Protein AF-A3ZXT1-F1 (afdb_monomer_lite)

InterPro domains:
  IPR027383 Putative zinc-finger [PF13490] (67-100)

Sequence (179 aa):
MNEHDSESWRPCRTGEIAEVANNLVLLRRRRLALQTVGSLCSVFLVIGIVLWLGPANPLPVYAGITCSECRKQMPAYRSHTLSTSQIRMMDAHLKHCNGCKDRYDAQTREQSKCDNPADCDKGNCNLLENCKTTEGRQASNCMSWRCQVLTCKASEADKFSPCRGRGTSNLPDRDQQPL

Foldseek 3Di:
DDPDDPPPDDDDDPCPVVVVVVVVVVVVVVVVVVVVVVVVVVVVVVVVVCVVVPPPDPQPCFLNDHLVRLVVCLVVLVVVVDDPSVVVSNVRCLVPDVPSVVVSVVVVVLVVVVVPPVVVVVVPPPPCVVVPPDDDDDPPDPDDPDPPVPPDDDDDDDDDDDPDDDDDDDDDDDDDDDD

Structure (mmCIF, N/CA/C/O backbone):
data_AF-A3ZXT1-F1
#
_entry.id   AF-A3ZXT1-F1
#
loop_
_atom_site.group_PDB
_atom_site.id
_atom_site.type_symbol
_atom_site.label_atom_id
_atom_site.label_alt_id
_atom_site.label_comp_id
_atom_site.label_asym_id
_atom_site.label_entity_id
_atom_site.label_seq_id
_atom_site.pdbx_PDB_ins_code
_atom_site.Cartn_x
_atom_site.Cartn_y
_atom_site.Cartn_z
_atom_site.occupancy
_atom_site.B_iso_or_equiv
_atom_site.auth_seq_id
_atom_site.auth_comp_id
_atom_site.auth_asym_id
_atom_site.auth_atom_id
_atom_site.pdbx_PDB_model_num
ATOM 1 N N . MET A 1 1 ? 69.023 -21.318 -19.996 1.00 39.00 1 MET A N 1
ATOM 2 C CA . MET A 1 1 ? 69.448 -20.175 -20.828 1.00 39.00 1 MET A CA 1
ATOM 3 C C . MET A 1 1 ? 68.544 -20.196 -22.039 1.00 39.00 1 MET A C 1
ATOM 5 O O . MET A 1 1 ? 68.632 -21.147 -22.796 1.00 39.00 1 MET A O 1
ATOM 9 N N . ASN A 1 2 ? 67.601 -19.258 -22.132 1.00 57.69 2 ASN A N 1
ATOM 10 C CA . ASN A 1 2 ? 66.749 -19.138 -23.311 1.00 57.69 2 ASN A CA 1
ATOM 11 C C . ASN A 1 2 ? 67.509 -18.260 -24.303 1.00 57.69 2 ASN A C 1
ATOM 13 O O . ASN A 1 2 ? 67.766 -17.093 -24.007 1.00 57.69 2 ASN A O 1
ATOM 17 N N . GLU A 1 3 ? 67.939 -18.853 -25.414 1.00 63.56 3 GLU A N 1
ATOM 18 C CA . GLU A 1 3 ? 68.423 -18.119 -26.579 1.00 63.56 3 GLU A CA 1
ATOM 19 C C . GLU A 1 3 ? 67.305 -17.184 -27.037 1.00 63.56 3 GLU A C 1
ATOM 21 O O . GLU A 1 3 ? 66.233 -17.613 -27.455 1.00 63.56 3 GLU A O 1
ATOM 26 N N . HIS A 1 4 ? 67.532 -15.886 -26.864 1.00 64.69 4 HIS A N 1
ATOM 27 C CA . HIS A 1 4 ? 66.718 -14.872 -27.503 1.00 64.69 4 HIS A CA 1
ATOM 28 C C . HIS A 1 4 ? 67.148 -14.834 -28.964 1.00 64.69 4 HIS A C 1
ATOM 30 O O . HIS A 1 4 ? 68.224 -14.313 -29.266 1.00 64.69 4 HIS A O 1
ATOM 36 N N . ASP A 1 5 ? 66.329 -15.415 -29.842 1.00 66.56 5 ASP A N 1
ATOM 37 C CA . ASP A 1 5 ? 66.459 -15.232 -31.283 1.00 66.56 5 ASP A CA 1
ATOM 38 C C . ASP A 1 5 ? 66.619 -13.736 -31.561 1.00 66.56 5 ASP A C 1
ATOM 40 O O . ASP A 1 5 ? 65.782 -12.912 -31.179 1.00 66.56 5 ASP A O 1
ATOM 44 N N . SER A 1 6 ? 67.746 -13.372 -32.168 1.00 66.81 6 SER A N 1
ATOM 45 C CA . SER A 1 6 ? 68.063 -12.004 -32.548 1.00 66.81 6 SER A CA 1
ATOM 46 C C . SER A 1 6 ? 67.186 -11.617 -33.731 1.00 66.81 6 SER A C 1
ATOM 48 O O . SER A 1 6 ? 67.591 -11.670 -34.892 1.00 66.81 6 SER A O 1
ATOM 50 N N . GLU A 1 7 ? 65.942 -11.259 -33.420 1.00 71.75 7 GLU A N 1
ATOM 51 C CA . GLU A 1 7 ? 64.964 -10.748 -34.368 1.00 71.75 7 GLU A CA 1
ATOM 52 C C . GLU A 1 7 ? 65.608 -9.601 -35.155 1.00 71.75 7 GLU A C 1
ATOM 54 O O . GLU A 1 7 ? 65.903 -8.521 -34.634 1.00 71.75 7 GLU A O 1
ATOM 59 N N . SER A 1 8 ? 65.935 -9.883 -36.418 1.00 79.44 8 SER A N 1
ATOM 60 C CA . SER A 1 8 ? 66.625 -8.939 -37.282 1.00 79.44 8 SER A CA 1
ATOM 61 C C . SER A 1 8 ? 65.715 -7.732 -37.477 1.00 79.44 8 SER A C 1
ATOM 63 O O . SER A 1 8 ? 64.655 -7.862 -38.094 1.00 79.44 8 SER A O 1
ATOM 65 N N . TRP A 1 9 ? 66.118 -6.568 -36.973 1.00 84.50 9 TRP A N 1
ATOM 66 C CA . TRP A 1 9 ? 65.405 -5.319 -37.215 1.00 84.50 9 TRP A CA 1
ATOM 67 C C . TRP A 1 9 ? 65.340 -5.065 -38.721 1.00 84.50 9 TRP A C 1
ATOM 69 O O . TRP A 1 9 ? 66.361 -4.830 -39.369 1.00 84.50 9 TRP A O 1
ATOM 79 N N . ARG A 1 10 ? 64.135 -5.137 -39.291 1.00 84.81 10 ARG A N 1
ATOM 80 C CA . ARG A 1 10 ? 63.891 -4.801 -40.695 1.00 84.81 10 ARG A CA 1
ATOM 81 C C . ARG A 1 10 ? 63.241 -3.422 -40.787 1.00 84.81 10 ARG A C 1
ATOM 83 O O . ARG A 1 10 ? 62.387 -3.101 -39.959 1.00 84.81 10 ARG A O 1
ATOM 90 N N . PRO A 1 11 ? 63.620 -2.599 -41.778 1.00 85.50 11 PRO A N 1
ATOM 91 C CA . PRO A 1 11 ? 62.942 -1.334 -42.017 1.00 85.50 11 PRO A CA 1
ATOM 92 C C . PRO A 1 11 ? 61.468 -1.601 -42.349 1.00 85.50 11 PRO A C 1
ATOM 94 O O . PRO A 1 11 ? 61.162 -2.400 -43.235 1.00 85.50 11 PRO A O 1
ATOM 97 N N . CYS A 1 12 ? 60.563 -0.952 -41.612 1.00 83.81 12 CYS A N 1
ATOM 98 C CA . CYS A 1 12 ? 59.119 -1.084 -41.810 1.00 83.81 12 CYS A CA 1
ATOM 99 C C . CYS A 1 12 ? 58.723 -0.697 -43.235 1.00 83.81 12 CYS A C 1
ATOM 101 O O . CYS A 1 12 ? 59.191 0.313 -43.776 1.00 83.81 12 CYS A O 1
ATOM 103 N N . ARG A 1 13 ? 57.805 -1.465 -43.825 1.00 88.19 13 ARG A N 1
ATOM 104 C CA . ARG A 1 13 ? 57.248 -1.137 -45.134 1.00 88.19 13 ARG A CA 1
ATOM 105 C C . ARG A 1 13 ? 56.386 0.121 -45.009 1.00 88.19 13 ARG A C 1
ATOM 107 O O . ARG A 1 13 ? 55.607 0.276 -44.067 1.00 88.19 13 ARG A O 1
ATOM 114 N N . THR A 1 14 ? 56.511 1.037 -45.965 1.00 91.31 14 THR A N 1
A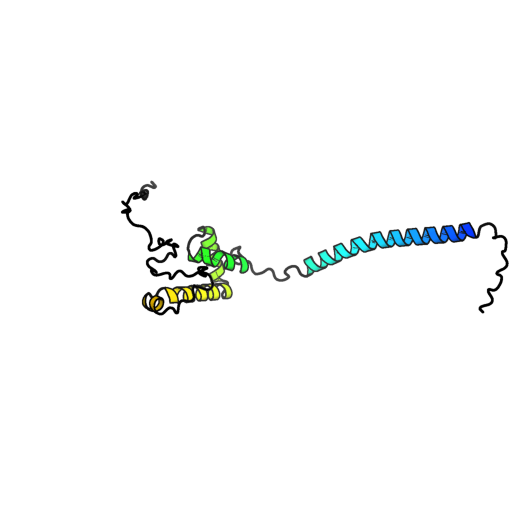TOM 115 C CA . THR A 1 14 ? 55.723 2.275 -45.977 1.00 91.31 14 THR A CA 1
ATOM 116 C C . THR A 1 14 ? 54.226 1.942 -45.977 1.00 91.31 14 THR A C 1
ATOM 118 O O . THR A 1 14 ? 53.742 1.287 -46.895 1.00 91.31 14 THR A O 1
ATOM 121 N N . GLY A 1 15 ? 53.505 2.381 -44.939 1.00 90.19 15 GLY A N 1
ATOM 122 C CA . GLY A 1 15 ? 52.056 2.184 -44.788 1.00 90.19 15 GLY A CA 1
ATOM 123 C C . GLY A 1 15 ? 51.627 1.152 -43.739 1.00 90.19 15 GLY A C 1
ATOM 124 O O . GLY A 1 15 ? 50.493 1.219 -43.274 1.00 90.19 15 GLY A O 1
ATOM 125 N N . GLU A 1 16 ? 52.522 0.276 -43.279 1.00 90.50 16 GLU A N 1
ATOM 126 C CA . GLU A 1 16 ? 52.183 -0.793 -42.321 1.00 90.50 16 GLU A CA 1
ATOM 127 C C . GLU A 1 16 ? 51.721 -0.230 -40.962 1.00 90.50 16 GLU A C 1
ATOM 129 O O . GLU A 1 16 ? 50.712 -0.646 -40.396 1.00 90.50 16 GLU A O 1
ATOM 134 N N . ILE A 1 17 ? 52.374 0.838 -40.491 1.00 90.56 17 ILE A N 1
ATOM 135 C CA . ILE A 1 17 ? 51.984 1.550 -39.262 1.00 90.56 17 ILE A CA 1
ATOM 136 C C . ILE A 1 17 ? 50.614 2.233 -39.423 1.00 90.56 17 ILE A C 1
ATOM 138 O O . ILE A 1 17 ? 49.816 2.263 -38.485 1.00 90.56 17 ILE A O 1
ATOM 142 N N . ALA A 1 18 ? 50.318 2.768 -40.612 1.00 90.69 18 ALA A N 1
ATOM 143 C CA . ALA A 1 18 ? 49.044 3.431 -40.883 1.00 90.69 18 ALA A CA 1
ATOM 144 C C . ALA A 1 18 ? 47.879 2.427 -40.912 1.00 90.69 18 ALA A C 1
ATOM 146 O O . ALA A 1 18 ? 46.781 2.738 -40.446 1.00 90.69 18 ALA A O 1
ATOM 147 N N . GLU A 1 19 ? 48.119 1.209 -41.397 1.00 91.06 19 GLU A N 1
ATOM 148 C CA . GLU A 1 19 ? 47.135 0.125 -41.399 1.00 91.06 19 GLU A CA 1
ATOM 149 C C . GLU A 1 19 ? 46.821 -0.364 -39.977 1.00 91.06 19 GLU A C 1
ATOM 151 O O . GLU A 1 19 ? 45.650 -0.478 -39.597 1.00 91.06 19 GLU A O 1
ATOM 156 N N . VAL A 1 20 ? 47.851 -0.552 -39.145 1.00 91.00 20 VAL A N 1
ATOM 157 C CA . VAL A 1 20 ? 47.675 -0.897 -37.724 1.00 91.00 20 VAL A CA 1
ATOM 158 C C . VAL A 1 20 ? 46.925 0.215 -36.980 1.00 91.00 20 VAL A C 1
ATOM 160 O O . VAL A 1 20 ? 45.991 -0.064 -36.221 1.00 91.00 20 VAL A O 1
ATOM 163 N N . ALA A 1 21 ? 47.260 1.483 -37.239 1.00 92.12 21 ALA A N 1
ATOM 164 C CA . ALA A 1 21 ? 46.569 2.623 -36.641 1.00 92.12 21 ALA A CA 1
ATOM 165 C C . ALA A 1 21 ? 45.083 2.681 -37.043 1.00 92.12 21 ALA A C 1
ATOM 167 O O . ALA A 1 21 ? 44.218 2.867 -36.182 1.00 92.12 21 ALA A O 1
ATOM 168 N N . ASN A 1 22 ? 44.761 2.457 -38.321 1.00 91.75 22 ASN A N 1
ATOM 169 C CA . ASN A 1 22 ? 43.375 2.437 -38.797 1.00 91.75 22 ASN A CA 1
ATOM 170 C C . ASN A 1 22 ? 42.556 1.306 -38.161 1.00 91.75 22 ASN A C 1
ATOM 172 O O . ASN A 1 22 ? 41.415 1.532 -37.741 1.00 91.75 22 ASN A O 1
ATOM 176 N N . ASN A 1 23 ? 43.144 0.117 -38.002 1.00 89.25 23 ASN A N 1
ATOM 177 C CA . ASN A 1 23 ? 42.486 -0.998 -37.321 1.00 89.25 23 ASN A CA 1
ATOM 178 C C . ASN A 1 23 ? 42.190 -0.686 -35.844 1.00 89.25 23 ASN A C 1
ATOM 180 O O . ASN A 1 23 ? 41.091 -0.967 -35.354 1.00 89.25 23 ASN A O 1
ATOM 184 N N . LEU A 1 24 ? 43.111 -0.019 -35.142 1.00 87.94 24 LEU A N 1
ATOM 185 C CA . LEU A 1 24 ? 42.891 0.404 -33.755 1.00 87.94 24 LEU A CA 1
ATOM 186 C C . LEU A 1 24 ? 41.779 1.458 -33.630 1.00 87.94 24 LEU A C 1
ATOM 188 O O . LEU A 1 24 ? 40.960 1.388 -32.707 1.00 87.94 24 LEU A O 1
ATOM 192 N N . VAL A 1 25 ? 41.692 2.404 -34.569 1.00 89.75 25 VAL A N 1
ATOM 193 C CA . VAL A 1 25 ? 40.630 3.427 -34.581 1.00 89.75 25 VAL A CA 1
ATOM 194 C C . VAL A 1 25 ? 39.254 2.798 -34.817 1.00 89.75 25 VAL A C 1
ATOM 196 O O . VAL A 1 25 ? 38.293 3.147 -34.120 1.00 89.75 25 VAL A O 1
ATOM 199 N N . LEU A 1 26 ? 39.145 1.840 -35.742 1.00 85.88 26 LEU A N 1
ATOM 200 C CA . LEU A 1 26 ? 37.890 1.129 -36.011 1.00 85.88 26 LEU A CA 1
ATOM 201 C C . LEU A 1 26 ? 37.420 0.309 -34.802 1.00 85.88 26 LEU A C 1
ATOM 203 O O . LEU A 1 26 ? 36.239 0.362 -34.442 1.00 85.88 26 LEU A O 1
ATOM 207 N N . LEU A 1 27 ? 38.336 -0.386 -34.121 1.00 84.00 27 LEU A N 1
ATOM 208 C CA . LEU A 1 27 ? 38.023 -1.128 -32.895 1.00 84.00 27 LEU A CA 1
ATOM 209 C C . LEU A 1 27 ? 37.561 -0.202 -31.762 1.00 84.00 27 LEU A C 1
ATOM 211 O O . LEU A 1 27 ? 36.606 -0.524 -31.047 1.00 84.00 27 LEU A O 1
ATOM 215 N N . ARG A 1 28 ? 38.179 0.978 -31.626 1.00 82.75 28 ARG A N 1
ATOM 216 C CA . ARG A 1 28 ? 37.796 1.969 -30.610 1.00 82.75 28 ARG A CA 1
ATOM 217 C C . ARG A 1 28 ? 36.401 2.542 -30.862 1.00 82.75 28 ARG A C 1
ATOM 219 O O . ARG A 1 28 ? 35.610 2.636 -29.925 1.00 82.75 28 ARG A O 1
ATOM 226 N N . ARG A 1 29 ? 36.065 2.855 -32.119 1.00 79.38 29 ARG A N 1
ATOM 227 C CA . ARG A 1 29 ? 34.723 3.335 -32.501 1.00 79.38 29 ARG A CA 1
ATOM 228 C C . ARG A 1 29 ? 33.642 2.281 -32.255 1.00 79.38 29 ARG A C 1
ATOM 230 O O . ARG A 1 29 ? 32.589 2.619 -31.724 1.00 79.38 29 ARG A O 1
ATOM 237 N N . ARG A 1 30 ? 33.913 1.006 -32.561 1.00 77.19 30 ARG A N 1
ATOM 238 C CA . ARG A 1 30 ? 32.974 -0.098 -32.283 1.00 77.19 30 ARG A CA 1
ATOM 239 C C . ARG A 1 30 ? 32.722 -0.291 -30.786 1.00 77.19 30 ARG A C 1
ATOM 241 O O . ARG A 1 30 ? 31.573 -0.463 -30.394 1.00 77.19 30 ARG A O 1
ATOM 248 N N . ARG A 1 31 ? 33.758 -0.213 -29.940 1.00 76.00 31 ARG A N 1
ATOM 249 C CA . ARG A 1 31 ? 33.585 -0.306 -28.475 1.00 76.00 31 ARG A CA 1
ATOM 250 C C . ARG A 1 31 ? 32.759 0.848 -27.907 1.00 76.00 31 ARG A C 1
ATOM 252 O O . ARG A 1 31 ? 31.888 0.602 -27.080 1.00 76.00 31 ARG A O 1
ATOM 259 N N . LEU A 1 32 ? 32.991 2.073 -28.383 1.00 73.44 32 LEU A N 1
ATOM 260 C CA . LEU A 1 32 ? 32.207 3.243 -27.974 1.00 73.44 32 LEU A CA 1
ATOM 261 C C . LEU A 1 32 ? 30.735 3.119 -28.389 1.00 73.44 32 LEU A C 1
ATOM 263 O O . LEU A 1 32 ? 29.855 3.389 -27.579 1.00 73.44 32 LEU A O 1
ATOM 267 N N . ALA A 1 33 ? 30.462 2.644 -29.608 1.00 70.69 33 ALA A N 1
ATOM 268 C CA . ALA A 1 33 ? 29.095 2.420 -30.077 1.00 70.69 33 ALA A CA 1
ATOM 269 C C . ALA A 1 33 ? 28.365 1.318 -29.284 1.00 70.69 33 ALA A C 1
ATOM 271 O O . ALA A 1 33 ? 27.182 1.446 -28.988 1.00 70.69 33 ALA A O 1
ATOM 272 N N . LEU A 1 34 ? 29.060 0.244 -28.895 1.00 68.38 34 LEU A N 1
ATOM 273 C CA . LEU A 1 34 ? 28.455 -0.828 -28.095 1.00 68.38 34 LEU A CA 1
ATOM 274 C C . LEU A 1 34 ? 28.199 -0.409 -26.639 1.00 68.38 34 LEU A C 1
ATOM 276 O O . LEU A 1 34 ? 27.194 -0.816 -26.058 1.00 68.38 34 LEU A O 1
ATOM 280 N N . GLN A 1 35 ? 29.060 0.431 -26.054 1.00 67.88 35 GLN A N 1
ATOM 281 C CA . GLN A 1 35 ? 28.851 0.944 -24.695 1.00 67.88 35 GLN A CA 1
ATOM 282 C C . GLN A 1 35 ? 27.628 1.860 -24.584 1.00 67.88 35 GLN A C 1
ATOM 284 O O . GLN A 1 35 ? 26.919 1.802 -23.580 1.00 67.88 35 GLN A O 1
ATOM 289 N N . THR A 1 36 ? 27.346 2.680 -25.598 1.00 63.59 36 THR A N 1
ATOM 290 C CA . THR A 1 36 ? 26.189 3.587 -25.556 1.00 63.59 36 THR A CA 1
ATOM 291 C C . THR A 1 36 ? 24.867 2.850 -25.765 1.00 63.59 36 THR A C 1
ATOM 293 O O . THR A 1 36 ? 23.890 3.149 -25.080 1.00 63.59 36 THR A O 1
ATOM 296 N N . VAL A 1 37 ? 24.832 1.843 -26.644 1.00 60.28 37 VAL A N 1
ATOM 297 C CA . VAL A 1 37 ? 23.608 1.071 -26.930 1.00 60.28 37 VAL A CA 1
ATOM 298 C C . VAL A 1 37 ? 23.252 0.110 -25.787 1.00 60.28 37 VAL A C 1
ATOM 300 O O . VAL A 1 37 ? 22.076 -0.043 -25.459 1.00 60.28 37 VAL A O 1
ATOM 303 N N . GLY A 1 38 ? 24.245 -0.487 -25.117 1.00 59.53 38 GLY A N 1
ATOM 304 C CA . GLY A 1 38 ? 24.001 -1.409 -23.999 1.00 59.53 38 GLY A CA 1
ATOM 305 C C . GLY A 1 38 ? 23.330 -0.758 -22.781 1.00 59.53 38 GLY A C 1
ATOM 306 O O . GLY A 1 38 ? 22.548 -1.409 -22.090 1.00 59.53 38 GLY A O 1
ATOM 307 N N . SER A 1 39 ? 23.588 0.532 -22.543 1.00 63.59 39 SER A N 1
ATOM 308 C CA . SER A 1 39 ? 23.044 1.260 -21.388 1.00 63.59 39 SER A CA 1
ATOM 309 C C . SER A 1 39 ? 21.542 1.543 -21.510 1.00 63.59 39 SER A C 1
ATOM 311 O O . SER A 1 39 ? 20.815 1.500 -20.523 1.00 63.59 39 SER A O 1
ATOM 313 N N . LEU A 1 40 ? 21.039 1.784 -22.725 1.00 64.31 40 LEU A N 1
ATOM 314 C CA . LEU A 1 40 ? 19.624 2.113 -22.921 1.00 64.31 40 LEU A CA 1
ATOM 315 C C . LEU A 1 40 ? 18.722 0.875 -22.808 1.00 64.31 40 LEU A C 1
ATOM 317 O O . LEU A 1 40 ? 17.642 0.956 -22.226 1.00 64.31 40 LEU A O 1
ATOM 321 N N . CYS A 1 41 ? 19.172 -0.289 -23.285 1.00 72.62 41 CYS A N 1
ATOM 322 C CA . CYS A 1 41 ? 18.375 -1.519 -23.236 1.00 72.62 41 CYS A CA 1
ATOM 323 C C . CYS A 1 41 ? 18.092 -2.016 -21.807 1.00 72.62 41 CYS A C 1
ATOM 325 O O . CYS A 1 41 ? 17.025 -2.578 -21.561 1.00 72.62 41 CYS A O 1
ATOM 327 N N . SER A 1 42 ? 19.007 -1.802 -20.854 1.00 72.94 42 SER A N 1
ATOM 328 C CA . SER A 1 42 ? 18.806 -2.245 -19.467 1.00 72.94 42 SER A CA 1
ATOM 329 C C . SER A 1 42 ? 17.701 -1.452 -18.764 1.00 72.94 42 SER A C 1
ATOM 331 O O . SER A 1 42 ? 16.889 -2.038 -18.049 1.00 72.94 42 SER A O 1
ATOM 333 N N . VAL A 1 43 ? 17.599 -0.146 -19.027 1.00 77.06 43 VAL A N 1
ATOM 334 C CA . VAL A 1 43 ? 16.558 0.717 -18.445 1.00 77.06 43 VAL A CA 1
ATOM 335 C C . VAL A 1 43 ? 15.169 0.314 -18.948 1.00 77.06 43 VAL A C 1
ATOM 337 O O . VAL A 1 43 ? 14.241 0.176 -18.149 1.00 77.06 43 VAL A O 1
ATOM 340 N N . PHE A 1 44 ? 15.023 0.042 -20.249 1.00 81.25 44 PHE A N 1
ATOM 341 C CA . PHE A 1 44 ? 13.743 -0.400 -20.812 1.00 81.25 44 PHE A CA 1
ATOM 342 C C . PHE A 1 44 ? 13.322 -1.791 -20.326 1.00 81.25 44 PHE A C 1
ATOM 344 O O . PHE A 1 44 ? 12.133 -2.008 -20.097 1.00 81.25 44 PHE A O 1
ATOM 351 N N . LEU A 1 45 ? 14.266 -2.711 -20.101 1.00 85.38 45 LEU A N 1
ATOM 352 C CA . LEU A 1 45 ? 13.958 -4.022 -19.520 1.00 85.38 45 LEU A CA 1
ATOM 353 C C . LEU A 1 45 ? 13.446 -3.907 -18.082 1.00 85.38 45 LEU A C 1
ATOM 355 O O . LEU A 1 45 ? 12.465 -4.560 -17.740 1.00 85.38 45 LEU A O 1
ATOM 359 N N . VAL A 1 46 ? 14.047 -3.049 -17.252 1.00 81.56 46 VAL A N 1
ATOM 360 C CA . VAL A 1 46 ? 13.585 -2.849 -15.868 1.00 81.56 46 VAL A CA 1
ATOM 361 C C . VAL A 1 46 ? 12.183 -2.238 -15.839 1.00 81.56 46 VAL A C 1
ATOM 363 O O . VAL A 1 46 ? 11.320 -2.733 -15.117 1.00 81.56 46 VAL A O 1
ATOM 366 N N . ILE A 1 47 ? 11.919 -1.217 -16.661 1.00 81.69 47 ILE A N 1
ATOM 367 C CA . ILE A 1 47 ? 10.582 -0.607 -16.760 1.00 81.69 47 ILE A CA 1
ATOM 368 C C . ILE A 1 47 ? 9.564 -1.625 -17.290 1.00 81.69 47 ILE A C 1
ATOM 370 O O . ILE A 1 47 ? 8.467 -1.735 -16.747 1.00 81.69 47 ILE A O 1
ATOM 374 N N . GLY A 1 48 ? 9.940 -2.410 -18.303 1.00 83.38 48 GLY A N 1
ATOM 375 C CA . GLY A 1 48 ? 9.105 -3.473 -18.853 1.00 83.38 48 GLY A CA 1
ATOM 376 C C . GLY A 1 48 ? 8.735 -4.519 -17.804 1.00 83.38 48 GLY A C 1
ATOM 377 O O . GLY A 1 48 ? 7.564 -4.858 -17.685 1.00 83.38 48 GLY A O 1
ATOM 378 N N . ILE A 1 49 ? 9.691 -4.968 -16.986 1.00 82.31 49 ILE A N 1
ATOM 379 C CA . ILE A 1 49 ? 9.449 -5.929 -15.900 1.00 82.31 49 ILE A CA 1
ATOM 380 C C . ILE A 1 49 ? 8.532 -5.326 -14.831 1.00 82.31 49 ILE A C 1
ATOM 382 O O . ILE A 1 49 ? 7.595 -5.990 -14.401 1.00 82.31 49 ILE A O 1
ATOM 386 N N . VAL A 1 50 ? 8.740 -4.071 -14.424 1.00 78.38 50 VAL A N 1
ATOM 387 C CA . VAL A 1 50 ? 7.886 -3.417 -13.414 1.00 78.38 50 VAL A CA 1
ATOM 388 C C . VAL A 1 50 ? 6.458 -3.208 -13.923 1.00 78.38 50 VAL A C 1
ATOM 390 O O . VAL A 1 50 ? 5.516 -3.358 -13.151 1.00 78.38 50 VAL A O 1
ATOM 393 N N . LEU A 1 51 ? 6.275 -2.900 -15.210 1.00 77.75 51 LEU A N 1
ATOM 394 C CA . LEU A 1 51 ? 4.946 -2.772 -15.814 1.00 77.75 51 LEU A CA 1
ATOM 395 C C . LEU A 1 51 ? 4.284 -4.133 -16.055 1.00 77.75 51 LEU A C 1
ATOM 397 O O . LEU A 1 51 ? 3.076 -4.256 -15.875 1.00 77.75 51 LEU A O 1
ATOM 401 N N . TRP A 1 52 ? 5.060 -5.161 -16.403 1.00 78.69 52 TRP A N 1
ATOM 402 C CA . TRP A 1 52 ? 4.561 -6.522 -16.619 1.00 78.69 52 TRP A CA 1
ATOM 403 C C . TRP A 1 52 ? 4.182 -7.214 -15.305 1.00 78.69 52 TRP A C 1
ATOM 405 O O . TRP A 1 52 ? 3.161 -7.891 -15.235 1.00 78.69 52 TRP A O 1
ATOM 415 N N . LEU A 1 53 ? 4.975 -7.015 -14.247 1.00 73.25 53 LEU A N 1
ATOM 416 C CA . LEU A 1 53 ? 4.628 -7.400 -12.874 1.00 73.25 53 LEU A CA 1
ATOM 417 C C . LEU A 1 53 ? 3.763 -6.351 -12.162 1.00 73.25 53 LEU A C 1
ATOM 419 O O . LEU A 1 53 ? 3.434 -6.527 -10.985 1.00 73.25 53 LEU A O 1
ATOM 423 N N . GLY A 1 54 ? 3.367 -5.284 -12.862 1.00 55.88 54 GLY A N 1
ATOM 424 C CA . GLY A 1 54 ? 2.325 -4.377 -12.404 1.00 55.88 54 GLY A CA 1
ATOM 425 C C . GLY A 1 54 ? 1.085 -5.191 -12.025 1.00 55.88 54 GLY A C 1
ATOM 426 O O . GLY A 1 54 ? 0.881 -6.271 -12.579 1.00 55.88 54 GLY A O 1
ATOM 427 N N . PRO A 1 55 ? 0.288 -4.740 -11.043 1.00 58.78 55 PRO A N 1
ATOM 428 C CA . PRO A 1 55 ? -0.724 -5.561 -10.389 1.00 58.78 55 PRO A CA 1
ATOM 429 C C . PRO A 1 55 ? -1.743 -6.088 -11.409 1.00 58.78 55 PRO A C 1
ATOM 431 O O . PRO A 1 55 ? -2.736 -5.436 -11.715 1.00 58.78 55 PRO A O 1
ATOM 434 N N . ALA A 1 56 ? -1.493 -7.298 -11.919 1.00 55.97 56 ALA A N 1
ATOM 435 C CA . ALA A 1 56 ? -2.285 -7.963 -12.953 1.00 55.97 56 ALA A CA 1
ATOM 436 C C . ALA A 1 56 ? -3.690 -8.350 -12.468 1.00 55.97 56 ALA A C 1
ATOM 438 O O . ALA A 1 56 ? -4.518 -8.820 -13.239 1.00 55.97 56 ALA A O 1
ATOM 439 N N . ASN A 1 57 ? -3.975 -8.111 -11.191 1.00 56.00 57 ASN A N 1
ATOM 440 C CA . ASN A 1 57 ? -5.311 -8.150 -10.647 1.00 56.00 57 ASN A CA 1
ATOM 441 C C . ASN A 1 57 ? -5.620 -6.736 -10.158 1.00 56.00 57 ASN A C 1
ATOM 443 O O . ASN A 1 57 ? -5.035 -6.335 -9.144 1.00 56.00 57 ASN A O 1
ATOM 447 N N . PRO A 1 58 ? -6.496 -5.965 -10.834 1.00 56.59 58 PRO A N 1
ATOM 448 C CA . PRO A 1 58 ? -7.094 -4.804 -10.198 1.00 56.59 58 PRO A CA 1
ATOM 449 C C . PRO A 1 58 ? -7.743 -5.325 -8.919 1.00 56.59 58 PRO A C 1
ATOM 451 O O . PRO A 1 58 ? -8.757 -6.020 -8.965 1.00 56.59 58 PRO A O 1
ATOM 454 N N . LEU A 1 59 ? -7.089 -5.082 -7.778 1.00 60.91 59 LEU A N 1
ATOM 455 C CA . LEU A 1 59 ? -7.649 -5.416 -6.478 1.00 60.91 59 LEU A CA 1
ATOM 456 C C . LEU A 1 59 ? -9.040 -4.796 -6.475 1.00 60.91 59 LEU A C 1
ATOM 458 O O . LEU A 1 59 ? -9.139 -3.597 -6.750 1.00 60.91 59 LEU A O 1
ATOM 462 N N . PRO A 1 60 ? -10.098 -5.586 -6.260 1.00 62.34 60 PRO A N 1
ATOM 463 C CA . PRO A 1 60 ? -11.441 -5.097 -6.469 1.00 62.34 60 PRO A CA 1
ATOM 464 C C . PRO A 1 60 ? -11.664 -3.900 -5.545 1.00 62.34 60 PRO A C 1
ATOM 466 O O . PRO A 1 60 ? -11.624 -4.006 -4.316 1.00 62.34 60 PRO A O 1
ATOM 469 N N . VAL A 1 61 ? -11.798 -2.727 -6.161 1.00 68.62 61 VAL A N 1
ATOM 470 C CA . VAL A 1 61 ? -11.990 -1.467 -5.452 1.00 68.62 61 VAL A CA 1
ATOM 471 C C . VAL A 1 61 ? -13.466 -1.393 -5.097 1.00 68.62 61 VAL A C 1
ATOM 473 O O . VAL A 1 61 ? -14.287 -0.886 -5.857 1.00 68.62 61 VAL A O 1
ATOM 476 N N . TYR A 1 62 ? -13.821 -1.942 -3.941 1.00 72.44 62 TYR A N 1
ATOM 477 C CA . TYR A 1 62 ? -15.171 -1.821 -3.408 1.00 72.44 62 TYR A CA 1
ATOM 478 C C . TYR A 1 62 ? -15.311 -0.478 -2.694 1.00 72.44 62 TYR A C 1
ATOM 480 O O . TYR A 1 62 ? -14.533 -0.165 -1.792 1.00 72.44 62 TYR A O 1
ATOM 488 N N . ALA A 1 63 ? -16.309 0.307 -3.107 1.00 80.31 63 ALA A N 1
ATOM 489 C CA . ALA A 1 63 ? -16.637 1.607 -2.518 1.00 80.31 63 ALA A CA 1
ATOM 490 C C . ALA A 1 63 ? -15.486 2.634 -2.532 1.00 80.31 63 ALA A C 1
ATOM 492 O O . ALA A 1 63 ? -15.394 3.481 -1.648 1.00 80.31 63 ALA A O 1
ATOM 493 N N . GLY A 1 64 ? -14.603 2.557 -3.534 1.00 88.75 64 GLY A N 1
ATOM 494 C CA . GLY A 1 64 ? -13.504 3.513 -3.700 1.00 88.75 64 GLY A CA 1
ATOM 495 C C . GLY A 1 64 ? -12.308 3.296 -2.768 1.00 88.75 64 GLY A C 1
ATOM 496 O O . GLY A 1 64 ? -11.378 4.096 -2.815 1.00 88.75 64 GLY A O 1
ATOM 497 N N . ILE A 1 65 ? -12.289 2.229 -1.953 1.00 94.19 65 ILE A N 1
ATOM 498 C CA . ILE A 1 65 ? -11.166 1.914 -1.058 1.00 94.19 65 ILE A CA 1
ATOM 499 C C . ILE A 1 65 ? -10.635 0.494 -1.278 1.00 94.19 65 ILE A C 1
ATOM 501 O O . ILE A 1 65 ? -11.378 -0.452 -1.542 1.00 94.19 65 ILE A O 1
ATOM 505 N N . THR A 1 66 ? -9.318 0.337 -1.160 1.00 93.94 66 THR A N 1
ATOM 506 C CA . THR A 1 66 ? -8.645 -0.966 -1.233 1.00 93.94 66 THR A CA 1
ATOM 507 C C . THR A 1 66 ? -8.647 -1.653 0.137 1.00 93.94 66 THR A C 1
ATOM 509 O O . THR A 1 66 ? -8.741 -0.996 1.175 1.00 93.94 66 THR A O 1
ATOM 512 N N . CYS A 1 67 ? -8.477 -2.980 0.178 1.00 94.31 67 CYS A N 1
ATOM 513 C CA . CYS A 1 67 ? -8.388 -3.719 1.447 1.00 94.31 67 CYS A CA 1
ATOM 514 C C . CYS A 1 67 ? -7.214 -3.247 2.329 1.00 94.31 67 CYS A C 1
ATOM 516 O O . CYS A 1 67 ? -7.300 -3.279 3.557 1.00 94.31 67 CYS A O 1
ATOM 518 N N . SER A 1 68 ? -6.107 -2.802 1.720 1.00 93.62 68 SER A N 1
ATOM 519 C CA . SER A 1 68 ? -4.956 -2.269 2.459 1.00 93.62 68 SER A CA 1
ATOM 520 C C . SER A 1 68 ? -5.281 -0.935 3.129 1.00 93.62 68 SER A C 1
ATOM 522 O O . SER A 1 68 ? -4.882 -0.727 4.275 1.00 93.62 68 SER A O 1
ATOM 524 N N . GLU A 1 69 ? -6.038 -0.073 2.453 1.00 94.88 69 GLU A N 1
ATOM 525 C CA . GLU A 1 69 ? -6.486 1.211 2.986 1.00 94.88 69 GLU A CA 1
ATOM 526 C C . GLU A 1 69 ? -7.549 1.025 4.078 1.00 94.88 69 GLU A C 1
ATOM 528 O O . GLU A 1 69 ? -7.412 1.573 5.173 1.00 94.88 69 GLU A O 1
ATOM 533 N N . CYS A 1 70 ? -8.519 0.133 3.843 1.00 96.19 70 CYS A N 1
ATOM 534 C CA . CYS A 1 70 ? -9.487 -0.325 4.844 1.00 96.19 70 CYS A CA 1
ATOM 535 C C . CYS A 1 70 ? -8.783 -0.776 6.136 1.00 96.19 70 CYS A C 1
ATOM 537 O O . CYS A 1 70 ? -9.155 -0.362 7.232 1.00 96.19 70 CYS A O 1
ATOM 539 N N . ARG A 1 71 ? -7.713 -1.578 6.024 1.00 95.25 71 ARG A N 1
ATOM 540 C CA . ARG A 1 71 ? -6.956 -2.069 7.187 1.00 95.25 71 ARG A CA 1
ATOM 541 C C . ARG A 1 71 ? -6.260 -0.947 7.961 1.00 95.25 71 ARG A C 1
ATOM 543 O O . ARG A 1 71 ? -6.213 -1.010 9.186 1.00 95.25 71 ARG A O 1
ATOM 550 N N . LYS A 1 72 ? -5.708 0.057 7.272 1.00 95.75 72 LYS A N 1
ATOM 551 C CA . LYS A 1 72 ? -5.050 1.208 7.918 1.00 95.75 72 LYS A CA 1
ATOM 552 C C . LYS A 1 72 ? -6.047 2.093 8.665 1.00 95.75 72 LYS A C 1
ATOM 554 O O . LYS A 1 72 ? -5.722 2.593 9.735 1.00 95.75 72 LYS A O 1
ATOM 559 N N . GLN A 1 73 ? -7.248 2.264 8.116 1.00 97.00 73 GLN A N 1
ATOM 560 C CA . GLN A 1 73 ? -8.291 3.113 8.700 1.00 97.00 73 GLN A CA 1
ATOM 561 C C . GLN A 1 73 ? -9.120 2.398 9.780 1.00 97.00 73 GLN A C 1
ATOM 563 O O . GLN A 1 73 ? -9.851 3.049 10.521 1.00 97.00 73 GLN A O 1
ATOM 568 N N . MET A 1 74 ? -8.968 1.080 9.931 1.00 96.12 74 MET A N 1
ATOM 569 C CA . MET A 1 74 ? -9.763 0.262 10.851 1.00 96.12 74 MET A CA 1
ATOM 570 C C . MET A 1 74 ? -9.716 0.703 12.331 1.00 96.12 74 MET A C 1
ATOM 572 O O . MET A 1 74 ? -10.776 0.727 12.960 1.00 96.12 74 MET A O 1
ATOM 576 N N . PRO A 1 75 ? -8.560 1.109 12.905 1.00 94.50 75 PRO A N 1
ATOM 577 C CA . PRO A 1 75 ? -8.518 1.650 14.266 1.00 94.50 75 PRO A CA 1
ATOM 578 C C . PRO A 1 75 ? -9.306 2.960 14.402 1.00 94.50 75 PRO A C 1
ATOM 580 O O . PRO A 1 75 ? -10.079 3.113 15.343 1.00 94.50 75 PRO A O 1
ATOM 583 N N . ALA A 1 76 ? -9.164 3.868 13.429 1.00 95.50 76 ALA A N 1
ATOM 584 C CA . ALA A 1 76 ? -9.858 5.156 13.407 1.00 95.50 76 ALA A CA 1
ATOM 585 C C . ALA A 1 76 ? -11.376 5.001 13.197 1.00 95.50 76 ALA A C 1
ATOM 587 O O . ALA A 1 76 ? -12.174 5.769 13.737 1.00 95.50 76 ALA A O 1
ATOM 588 N N . TYR A 1 77 ? -11.777 3.995 12.417 1.00 97.06 77 TYR A N 1
ATOM 589 C CA . TYR A 1 77 ? -13.174 3.618 12.226 1.00 97.06 77 TYR A CA 1
ATOM 590 C C . TYR A 1 77 ? -13.794 3.134 13.538 1.00 97.06 77 TYR A C 1
ATOM 592 O O . TYR A 1 77 ? -14.873 3.589 13.907 1.00 97.06 77 TYR A O 1
ATOM 600 N N . ARG A 1 78 ? -13.076 2.295 14.298 1.00 93.62 78 ARG A N 1
ATOM 601 C CA . ARG A 1 78 ? -13.534 1.819 15.611 1.00 93.62 78 ARG A CA 1
ATOM 602 C C . ARG A 1 78 ? -13.657 2.938 16.641 1.00 93.62 78 ARG A C 1
ATOM 604 O O . ARG A 1 78 ? -14.609 2.949 17.410 1.00 93.62 78 ARG A O 1
ATOM 611 N N . SER A 1 79 ? -12.719 3.884 16.659 1.00 92.81 79 SER A N 1
ATOM 612 C CA . SER A 1 79 ? -12.798 5.048 17.548 1.00 92.81 79 SER A CA 1
ATOM 613 C C . SER A 1 79 ? -13.796 6.111 17.080 1.00 92.81 79 SER A C 1
ATOM 615 O O . SER A 1 79 ? -13.891 7.156 17.720 1.00 92.81 79 SER A O 1
ATOM 617 N N . HIS A 1 80 ? -14.516 5.884 15.973 1.00 94.12 80 HIS A N 1
ATOM 618 C CA . HIS A 1 80 ? -15.413 6.857 15.341 1.00 94.12 80 HIS A CA 1
ATOM 619 C C . HIS A 1 80 ? -14.754 8.228 15.094 1.00 94.12 80 HIS A C 1
ATOM 621 O O . HIS A 1 80 ? -15.416 9.263 15.111 1.00 94.12 80 HIS A O 1
ATOM 627 N N . THR A 1 81 ? -13.440 8.245 14.847 1.00 96.62 81 THR A N 1
ATOM 628 C CA . THR A 1 81 ? -12.672 9.474 14.572 1.00 96.62 81 THR A CA 1
ATOM 629 C C . THR A 1 81 ? -12.566 9.780 13.078 1.00 96.62 81 THR A C 1
ATOM 631 O O . THR A 1 81 ? -11.975 10.786 12.696 1.00 96.62 81 THR A O 1
ATOM 634 N N . LEU A 1 82 ? -13.092 8.902 12.219 1.00 96.19 82 LEU A N 1
ATOM 635 C CA . LEU A 1 82 ? -13.150 9.119 10.776 1.00 96.19 82 LEU A CA 1
ATOM 636 C C . LEU A 1 82 ? -14.245 10.120 10.398 1.00 96.19 82 LEU A C 1
ATOM 638 O O . LEU A 1 82 ? -15.260 10.259 11.080 1.00 96.19 82 LEU A O 1
ATOM 642 N N . SER A 1 83 ? -14.060 10.780 9.256 1.00 97.56 83 SER A N 1
ATOM 643 C CA . SER A 1 83 ? -15.113 11.604 8.658 1.00 97.56 83 SER A CA 1
ATOM 644 C C . SER A 1 83 ? -16.322 10.754 8.239 1.00 97.56 83 SER A C 1
ATOM 646 O O . SER A 1 83 ? -16.204 9.563 7.943 1.00 97.56 83 SER A O 1
ATOM 648 N N . THR A 1 84 ? -17.503 11.369 8.149 1.00 96.81 84 THR A N 1
ATOM 649 C CA . THR A 1 84 ? -18.749 10.680 7.763 1.00 96.81 84 THR A CA 1
ATOM 650 C C . THR A 1 84 ? -18.672 10.020 6.383 1.00 96.81 84 THR A C 1
ATOM 652 O O . THR A 1 84 ? -19.268 8.964 6.173 1.00 96.81 84 THR A O 1
ATOM 655 N N . SER A 1 85 ? -17.915 10.596 5.444 1.00 95.00 85 SER A N 1
ATOM 656 C CA . SER A 1 85 ? -17.677 10.003 4.123 1.00 95.00 85 SER A CA 1
ATOM 657 C C . SER A 1 85 ? -16.815 8.739 4.208 1.00 95.00 85 SER A C 1
ATOM 659 O O . SER A 1 85 ? -17.148 7.732 3.586 1.00 95.00 85 SER A O 1
ATOM 661 N N . GLN A 1 86 ? -15.752 8.755 5.016 1.00 96.25 86 GLN A N 1
ATOM 662 C CA . GLN A 1 86 ? -14.889 7.593 5.255 1.00 96.25 86 GLN A CA 1
ATOM 663 C C . GLN A 1 86 ? -15.632 6.461 5.961 1.00 96.25 86 GLN A C 1
ATOM 665 O O . GLN A 1 86 ? -15.472 5.307 5.574 1.00 96.25 86 GLN A O 1
ATOM 670 N N . ILE A 1 87 ? -16.498 6.785 6.925 1.00 97.56 87 ILE A N 1
ATOM 671 C CA . ILE A 1 87 ? -17.364 5.798 7.585 1.00 97.56 87 ILE A CA 1
ATOM 672 C C . ILE A 1 87 ? -18.239 5.085 6.546 1.00 97.56 87 ILE A C 1
ATOM 674 O O . ILE A 1 87 ? -18.245 3.860 6.500 1.00 97.56 87 ILE A O 1
ATOM 678 N N . ARG A 1 88 ? -18.890 5.828 5.637 1.00 96.50 88 ARG A N 1
ATOM 679 C CA . ARG A 1 88 ? -19.710 5.232 4.563 1.00 96.50 88 ARG A CA 1
ATOM 680 C C . ARG A 1 88 ? -18.900 4.336 3.622 1.00 96.50 88 ARG A C 1
ATOM 682 O O . ARG A 1 88 ? -19.393 3.283 3.221 1.00 96.50 88 ARG A O 1
ATOM 689 N N . MET A 1 89 ? -17.678 4.740 3.265 1.00 96.00 89 MET A N 1
ATOM 690 C CA . MET A 1 89 ? -16.787 3.928 2.424 1.00 96.00 89 MET A CA 1
ATOM 691 C C . MET A 1 89 ? -16.365 2.635 3.135 1.00 96.00 89 MET A C 1
ATOM 693 O O . MET A 1 89 ? -16.416 1.563 2.534 1.00 96.00 89 MET A O 1
ATOM 697 N N . MET A 1 90 ? -16.018 2.718 4.422 1.00 97.06 90 MET A N 1
ATOM 698 C CA . MET A 1 90 ? -15.690 1.559 5.256 1.00 97.06 90 MET A CA 1
ATOM 699 C C . MET A 1 90 ? -16.882 0.609 5.409 1.00 97.06 90 MET A C 1
ATOM 701 O O . MET A 1 90 ? -16.728 -0.585 5.160 1.00 97.06 90 MET A O 1
ATOM 705 N N . ASP A 1 91 ? -18.077 1.124 5.712 1.00 97.00 91 ASP A N 1
ATOM 706 C CA . ASP A 1 91 ? -19.310 0.328 5.809 1.00 97.00 91 ASP A CA 1
ATOM 707 C C . ASP A 1 91 ? -19.596 -0.423 4.508 1.00 97.00 91 ASP A C 1
ATOM 709 O O . ASP A 1 91 ? -19.887 -1.622 4.506 1.00 97.00 91 ASP A O 1
ATOM 713 N N . ALA A 1 92 ? -19.515 0.283 3.379 1.00 96.19 92 ALA A N 1
ATOM 714 C CA . ALA A 1 92 ? -19.756 -0.304 2.072 1.00 96.19 92 ALA A CA 1
ATOM 715 C C . ALA A 1 92 ? -18.705 -1.371 1.730 1.00 96.19 92 ALA A C 1
ATOM 717 O O . ALA A 1 92 ? -19.062 -2.416 1.186 1.00 96.19 92 ALA A O 1
ATOM 718 N N . HIS A 1 93 ? -17.438 -1.166 2.096 1.00 96.19 93 HIS A N 1
ATOM 719 C CA . HIS A 1 93 ? -16.383 -2.157 1.894 1.00 96.19 93 HIS A CA 1
ATOM 720 C C . HIS A 1 93 ? -16.569 -3.398 2.781 1.00 96.19 93 HIS A C 1
ATOM 722 O O . HIS A 1 93 ? -16.510 -4.521 2.279 1.00 96.19 93 HIS A O 1
ATOM 728 N N . LEU A 1 94 ? -16.854 -3.225 4.077 1.00 96.69 94 LEU A N 1
ATOM 729 C CA . LEU A 1 94 ? -17.070 -4.330 5.025 1.00 96.69 94 LEU A CA 1
ATOM 730 C C . LEU A 1 94 ? -18.310 -5.171 4.681 1.00 96.69 94 LEU A C 1
ATOM 732 O O . LEU A 1 94 ? -18.334 -6.365 4.970 1.00 96.69 94 LEU A O 1
ATOM 736 N N . LYS A 1 95 ? -19.314 -4.584 4.014 1.00 96.38 95 LYS A N 1
ATOM 737 C CA . LYS A 1 95 ? -20.474 -5.325 3.485 1.00 96.38 95 LYS A CA 1
ATOM 738 C C . LYS A 1 95 ? -20.124 -6.288 2.348 1.00 96.38 95 LYS A C 1
ATOM 740 O O . LYS A 1 95 ? -20.808 -7.294 2.201 1.00 96.38 95 LYS A O 1
ATOM 745 N N . HIS A 1 96 ? -19.100 -5.985 1.550 1.00 94.12 96 HIS A N 1
ATOM 746 C CA . HIS A 1 96 ? -18.747 -6.770 0.359 1.00 94.12 96 HIS A CA 1
ATOM 747 C C . HIS A 1 96 ? -17.509 -7.650 0.565 1.00 94.12 96 HIS A C 1
ATOM 749 O O . HIS A 1 96 ? -17.380 -8.694 -0.070 1.00 94.12 96 HIS A O 1
ATOM 755 N N . CYS A 1 97 ? -16.594 -7.254 1.450 1.00 95.56 97 CYS A N 1
ATOM 756 C CA . CYS A 1 97 ? -15.340 -7.957 1.687 1.00 95.56 97 CYS A CA 1
ATOM 757 C C . CYS A 1 97 ? -15.374 -8.736 3.009 1.00 95.56 97 CYS A C 1
ATOM 759 O O . CYS A 1 97 ? -15.011 -8.206 4.065 1.00 95.56 97 CYS A O 1
ATOM 761 N N . ASN A 1 98 ? -15.732 -10.024 2.937 1.00 95.50 98 ASN A N 1
ATOM 762 C CA . ASN A 1 98 ? -15.754 -10.919 4.104 1.00 95.50 98 ASN A CA 1
ATOM 763 C C . ASN A 1 98 ? -14.399 -10.965 4.830 1.00 95.50 98 ASN A C 1
ATOM 765 O O . ASN A 1 98 ? -14.356 -10.899 6.049 1.00 95.50 98 ASN A O 1
ATOM 769 N N . GLY A 1 99 ? -13.278 -10.952 4.099 1.00 95.56 99 GLY A N 1
ATOM 770 C CA . GLY A 1 99 ? -11.948 -10.984 4.717 1.00 95.56 99 GLY A CA 1
ATOM 771 C C . GLY A 1 99 ? -11.613 -9.743 5.556 1.00 95.56 99 GLY A C 1
ATOM 772 O O . GLY A 1 99 ? -10.908 -9.850 6.559 1.00 95.56 99 GLY A O 1
ATOM 773 N N . CYS A 1 100 ? -12.107 -8.560 5.173 1.00 96.56 100 CYS A N 1
ATOM 774 C CA . CYS A 1 100 ? -11.961 -7.349 5.986 1.00 96.56 100 CYS A CA 1
ATOM 775 C C . CYS A 1 100 ? -12.923 -7.369 7.180 1.00 96.56 100 CYS A C 1
ATOM 777 O O . CYS A 1 100 ? -12.521 -6.996 8.282 1.00 96.56 100 CYS A O 1
ATOM 779 N N . LYS A 1 101 ? -14.152 -7.858 6.975 1.00 97.50 101 LYS A N 1
ATOM 780 C CA . LYS A 1 101 ? -15.153 -8.026 8.033 1.00 97.50 101 LYS A CA 1
ATOM 781 C C . LYS A 1 101 ? -14.676 -8.975 9.132 1.00 97.50 101 LYS A C 1
ATOM 783 O O . LYS A 1 101 ? -14.657 -8.583 10.292 1.00 97.50 101 LYS A O 1
ATOM 788 N N . ASP A 1 102 ? -14.179 -10.155 8.774 1.00 97.44 102 ASP A N 1
ATOM 789 C CA . ASP A 1 102 ? -13.688 -11.145 9.739 1.00 97.44 102 ASP A CA 1
ATOM 790 C C . ASP A 1 102 ? -12.539 -10.589 10.588 1.00 97.44 102 ASP A C 1
ATOM 792 O O . ASP A 1 102 ? -12.470 -10.824 11.795 1.00 97.44 102 ASP A O 1
ATOM 796 N N . ARG A 1 103 ? -11.646 -9.800 9.974 1.00 95.88 103 ARG A N 1
ATOM 797 C CA . ARG A 1 103 ? -10.552 -9.119 10.684 1.00 95.88 103 ARG A CA 1
ATOM 798 C C . ARG A 1 103 ? -11.065 -8.030 11.620 1.00 95.88 103 ARG A C 1
ATOM 800 O O . ARG A 1 103 ? -10.524 -7.885 12.714 1.00 95.88 103 ARG A O 1
ATOM 807 N N . TYR A 1 104 ? -12.066 -7.260 11.200 1.00 96.56 104 TYR A N 1
ATOM 808 C CA . TYR A 1 104 ? -12.714 -6.273 12.060 1.00 96.56 104 TYR A CA 1
ATOM 809 C C . TYR A 1 104 ? -13.361 -6.955 13.269 1.00 96.56 104 TYR A C 1
ATOM 811 O O . TYR A 1 104 ? -13.061 -6.590 14.404 1.00 96.56 104 TYR A O 1
ATOM 819 N N . ASP A 1 105 ? -14.140 -8.011 13.039 1.00 95.94 105 ASP A N 1
ATOM 820 C CA . ASP A 1 105 ? -14.813 -8.781 14.088 1.00 95.94 105 ASP A CA 1
ATOM 821 C C . ASP A 1 105 ? -13.818 -9.480 15.025 1.00 95.94 105 ASP A C 1
ATOM 823 O O . ASP A 1 105 ? -14.080 -9.611 16.221 1.00 95.94 105 ASP A O 1
ATOM 827 N N . ALA A 1 106 ? -12.673 -9.943 14.513 1.00 94.31 106 ALA A N 1
ATOM 828 C CA . ALA A 1 106 ? -11.600 -10.507 15.331 1.00 94.31 106 ALA A CA 1
ATOM 829 C C . ALA A 1 106 ? -11.013 -9.457 16.283 1.00 94.31 106 ALA A C 1
ATOM 831 O O . ALA A 1 106 ? -10.941 -9.697 17.486 1.00 94.31 106 ALA A O 1
ATOM 832 N N . GLN A 1 107 ? -10.680 -8.268 15.773 1.00 89.81 107 GLN A N 1
ATOM 833 C CA . GLN A 1 107 ? -10.131 -7.197 16.605 1.00 89.81 107 GLN A CA 1
ATOM 834 C C . GLN A 1 107 ? -11.154 -6.648 17.614 1.00 89.81 107 GLN A C 1
ATOM 836 O O . GLN A 1 107 ? -10.785 -6.310 18.737 1.00 89.81 107 GLN A O 1
ATOM 841 N N . THR A 1 108 ? -12.435 -6.564 17.245 1.00 90.88 108 THR A N 1
ATOM 842 C CA . THR A 1 108 ? -13.504 -6.149 18.168 1.00 90.88 108 THR A CA 1
ATOM 843 C C . THR A 1 108 ? -13.709 -7.193 19.271 1.00 90.88 108 THR A C 1
ATOM 845 O O . THR A 1 108 ? -13.853 -6.833 20.438 1.00 90.88 108 THR A O 1
ATOM 848 N N . ARG A 1 109 ? -13.633 -8.491 18.938 1.00 89.12 109 ARG A N 1
ATOM 849 C CA . ARG A 1 109 ? -13.672 -9.578 19.930 1.00 89.12 109 ARG A CA 1
ATOM 850 C C . ARG A 1 109 ? -12.482 -9.541 20.880 1.00 89.12 109 ARG A C 1
ATOM 852 O O . ARG A 1 109 ? -12.675 -9.696 22.081 1.00 89.12 109 ARG A O 1
ATOM 859 N N . GLU A 1 110 ? -11.272 -9.328 20.370 1.00 85.44 110 GLU A N 1
ATOM 860 C CA . GLU A 1 110 ? -10.075 -9.181 21.208 1.00 85.44 110 GLU A CA 1
ATOM 861 C C . GLU A 1 110 ? -10.212 -8.017 22.187 1.00 85.44 110 GLU A C 1
ATOM 863 O O . GLU A 1 110 ? -9.905 -8.179 23.363 1.00 85.44 110 GLU A O 1
ATOM 868 N N . GLN A 1 111 ? -10.750 -6.886 21.735 1.00 79.75 111 GLN A N 1
ATOM 869 C CA . GLN A 1 111 ? -10.943 -5.721 22.591 1.00 79.75 111 GLN A CA 1
ATOM 870 C C . GLN A 1 111 ? -12.024 -5.952 23.655 1.00 79.75 111 GLN A C 1
ATOM 872 O O . GLN A 1 111 ? -11.801 -5.632 24.817 1.00 79.75 111 GLN A O 1
ATOM 877 N N . SER A 1 112 ? -13.127 -6.623 23.298 1.00 81.44 112 SER A N 1
ATOM 878 C CA . SER A 1 112 ? -14.194 -6.953 24.255 1.00 81.44 112 SER A CA 1
ATOM 879 C C . SER A 1 112 ? -13.745 -7.864 25.403 1.00 81.44 112 SER A C 1
ATOM 881 O O . SER A 1 112 ? -14.342 -7.846 26.476 1.00 81.44 112 SER A O 1
ATOM 883 N N . LYS A 1 113 ? -12.663 -8.639 25.225 1.00 74.56 113 LYS A N 1
ATOM 884 C CA . LYS A 1 113 ? -12.097 -9.454 26.315 1.00 74.56 113 LYS A CA 1
ATOM 885 C C . LYS A 1 113 ? -11.501 -8.602 27.436 1.00 74.56 113 LYS A C 1
ATOM 887 O O . LYS A 1 113 ? -11.384 -9.090 28.553 1.00 74.56 113 LYS A O 1
ATOM 892 N N . CYS A 1 114 ? -11.134 -7.356 27.151 1.00 66.88 114 CYS A N 1
ATOM 893 C CA . CYS A 1 114 ? -10.587 -6.425 28.136 1.00 66.88 114 CYS A CA 1
ATOM 894 C C . CYS A 1 114 ? -11.657 -5.519 28.763 1.00 66.88 114 CYS A C 1
ATOM 896 O O . CYS A 1 114 ? -11.339 -4.752 29.667 1.00 66.88 114 CYS A O 1
ATOM 898 N N . ASP A 1 115 ? -12.911 -5.614 28.314 1.00 65.62 115 ASP A N 1
ATOM 899 C CA . ASP A 1 115 ? -14.007 -4.774 28.805 1.00 65.62 115 ASP A CA 1
ATOM 900 C C . ASP A 1 115 ? -14.609 -5.308 30.114 1.00 65.62 115 ASP A C 1
ATOM 902 O O . ASP A 1 115 ? -15.309 -4.581 30.821 1.00 65.62 115 ASP A O 1
ATOM 906 N N . ASN A 1 116 ? -14.337 -6.571 30.462 1.00 70.31 116 ASN A N 1
ATOM 907 C CA . ASN A 1 116 ? -14.788 -7.148 31.719 1.00 70.31 116 ASN A CA 1
ATOM 908 C C . ASN A 1 116 ? -13.842 -6.732 32.862 1.00 70.31 116 ASN A C 1
ATOM 910 O O . ASN A 1 116 ? -12.704 -7.209 32.912 1.00 70.31 116 ASN A O 1
ATOM 914 N N . PRO A 1 117 ? -14.289 -5.895 33.819 1.00 63.59 117 PRO A N 1
ATOM 915 C CA . PRO A 1 117 ? -13.433 -5.427 34.908 1.00 63.59 117 PRO A CA 1
ATOM 916 C C . PRO A 1 117 ? -12.877 -6.581 35.752 1.00 63.59 117 PRO A C 1
ATOM 918 O O . PRO A 1 117 ? -11.755 -6.494 36.240 1.00 63.59 117 PRO A O 1
ATOM 921 N N . ALA A 1 118 ? -13.609 -7.697 35.851 1.00 68.44 118 ALA A N 1
ATOM 922 C CA . ALA A 1 118 ? -13.185 -8.879 36.601 1.00 68.44 118 ALA A CA 1
ATOM 923 C C . ALA A 1 118 ? -11.969 -9.610 35.993 1.00 68.44 118 ALA A C 1
ATOM 925 O O . ALA A 1 118 ? -11.342 -10.426 36.673 1.00 68.44 118 ALA A O 1
ATOM 926 N N . ASP A 1 119 ? -11.642 -9.358 34.721 1.00 62.09 119 ASP A N 1
ATOM 927 C CA . ASP A 1 119 ? -10.495 -9.972 34.045 1.00 62.09 119 ASP A CA 1
ATOM 928 C C . ASP A 1 119 ? -9.255 -9.058 34.036 1.00 62.09 119 ASP A C 1
ATOM 930 O O . ASP A 1 119 ? -8.133 -9.560 33.924 1.00 62.09 119 ASP A O 1
ATOM 934 N N . CYS A 1 120 ? -9.421 -7.749 34.271 1.00 59.47 120 CYS A N 1
ATOM 935 C CA . CYS A 1 120 ? -8.309 -6.810 34.469 1.00 59.47 120 CYS A CA 1
ATOM 936 C C . CYS A 1 120 ? -7.500 -7.117 35.739 1.00 59.47 120 CYS A C 1
ATOM 938 O O . CYS A 1 120 ? -6.271 -7.047 35.713 1.00 59.47 120 CYS A O 1
ATOM 940 N N . ASP A 1 121 ? -8.163 -7.542 36.817 1.00 57.25 121 ASP A N 1
ATOM 941 C CA . ASP A 1 121 ? -7.500 -7.856 38.092 1.00 57.25 121 ASP A CA 1
ATOM 942 C C . ASP A 1 121 ? -6.639 -9.126 38.028 1.00 57.25 121 ASP A C 1
ATOM 944 O O . ASP A 1 121 ? -5.730 -9.318 38.835 1.00 57.25 121 ASP A O 1
ATOM 948 N N . LYS A 1 122 ? -6.877 -9.999 37.040 1.00 61.09 122 LYS A N 1
ATOM 949 C CA . LYS A 1 122 ? -6.155 -11.273 36.895 1.00 61.09 122 LYS A CA 1
ATOM 950 C C . LYS A 1 122 ? -4.810 -11.136 36.177 1.00 61.09 122 LYS A C 1
ATOM 952 O O . LYS A 1 122 ? -4.155 -12.148 35.950 1.00 61.09 122 LYS A O 1
ATOM 957 N N . GLY A 1 123 ? -4.409 -9.926 35.773 1.00 55.66 123 GLY A N 1
ATOM 958 C CA . GLY A 1 123 ? -3.113 -9.674 35.128 1.00 55.66 123 GLY A CA 1
ATOM 959 C C . GLY A 1 123 ? -2.919 -10.339 33.755 1.00 55.66 123 GLY A C 1
ATOM 960 O O . GLY A 1 123 ? -1.822 -10.294 33.210 1.0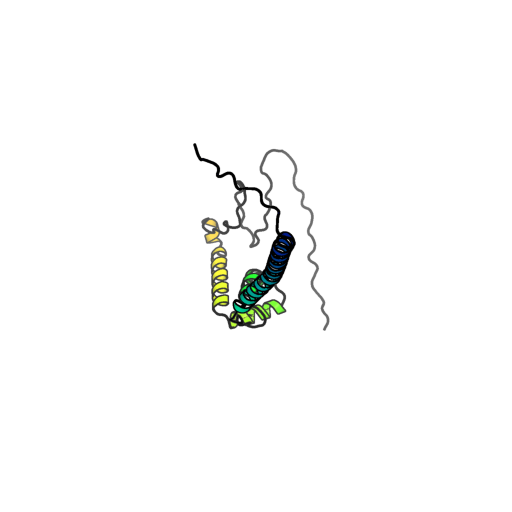0 55.66 123 GLY A O 1
ATOM 961 N N . ASN A 1 124 ? -3.966 -10.935 33.173 1.00 54.19 124 ASN A N 1
ATOM 962 C CA . ASN A 1 124 ? -3.889 -11.696 31.918 1.00 54.19 124 ASN A CA 1
ATOM 963 C C . ASN A 1 124 ? -4.174 -10.859 30.661 1.00 54.19 124 ASN A C 1
ATOM 965 O O . ASN A 1 124 ? -4.090 -11.365 29.540 1.00 54.19 124 ASN A O 1
ATOM 969 N N . CYS A 1 125 ? -4.483 -9.572 30.815 1.00 54.91 125 CYS A N 1
ATOM 970 C CA . CYS A 1 125 ? -4.594 -8.651 29.692 1.00 54.91 125 CYS A CA 1
ATOM 971 C C . CYS A 1 125 ? -3.192 -8.214 29.243 1.00 54.91 125 CYS A C 1
ATOM 973 O O . CYS A 1 125 ? -2.674 -7.184 29.671 1.00 54.91 125 CYS A O 1
ATOM 975 N N . ASN A 1 126 ? -2.587 -8.985 28.336 1.00 50.81 126 ASN A N 1
ATOM 976 C CA . ASN A 1 126 ? -1.377 -8.602 27.601 1.00 50.81 126 ASN A CA 1
ATOM 977 C C . ASN A 1 126 ? -1.674 -7.485 26.574 1.00 50.81 126 ASN A C 1
ATOM 979 O O . ASN A 1 126 ? -1.430 -7.625 25.382 1.00 50.81 126 ASN A O 1
ATOM 983 N N . LEU A 1 127 ? -2.154 -6.325 27.034 1.00 53.41 127 LEU A N 1
ATOM 984 C CA . LEU A 1 127 ? -2.103 -5.069 26.264 1.00 53.41 127 LEU A CA 1
ATOM 985 C C . LEU A 1 127 ? -0.660 -4.519 26.164 1.00 53.41 127 LEU A C 1
ATOM 987 O O . LEU A 1 127 ? -0.396 -3.505 25.518 1.00 53.41 127 LEU A O 1
ATOM 991 N N . LEU A 1 128 ? 0.290 -5.201 26.810 1.00 45.19 128 LEU A N 1
ATOM 992 C CA . LEU A 1 128 ? 1.649 -4.751 27.081 1.00 45.19 128 LEU A CA 1
ATOM 993 C C . LEU A 1 128 ? 2.675 -5.016 25.974 1.00 45.19 128 LEU A C 1
ATOM 995 O O . LEU A 1 128 ? 3.790 -4.516 26.101 1.00 45.19 128 LEU A O 1
ATOM 999 N N . GLU A 1 129 ? 2.334 -5.678 24.861 1.00 47.78 129 GLU A N 1
ATOM 1000 C CA . GLU A 1 129 ? 3.266 -5.669 23.717 1.00 47.78 129 GLU A CA 1
ATOM 1001 C C . GLU A 1 129 ? 3.430 -4.265 23.107 1.00 47.78 129 GLU A C 1
ATOM 1003 O O . GLU A 1 129 ? 4.475 -3.992 22.524 1.00 47.78 129 GLU A O 1
ATOM 1008 N N . ASN A 1 130 ? 2.497 -3.333 23.359 1.00 43.53 130 ASN A N 1
ATOM 1009 C CA . ASN A 1 130 ? 2.666 -1.908 23.027 1.00 43.53 130 ASN A CA 1
ATOM 1010 C C . ASN A 1 130 ? 2.629 -0.951 24.235 1.00 43.53 130 ASN A C 1
ATOM 1012 O O . ASN A 1 130 ? 2.951 0.223 24.082 1.00 43.53 130 ASN A O 1
ATOM 1016 N N . CYS A 1 131 ? 2.320 -1.435 25.441 1.00 42.19 131 CYS A N 1
ATOM 1017 C CA . CYS A 1 131 ? 2.457 -0.674 26.690 1.00 42.19 131 CYS A CA 1
ATOM 1018 C C . CYS A 1 131 ? 3.714 -1.078 27.473 1.00 42.19 131 CYS A C 1
ATOM 1020 O O . CYS A 1 131 ? 3.668 -1.200 28.694 1.00 42.19 131 CYS A O 1
ATOM 1022 N N . LYS A 1 132 ? 4.857 -1.283 26.802 1.00 39.66 132 LYS A N 1
ATOM 1023 C CA . LYS A 1 132 ? 6.148 -1.347 27.502 1.00 39.66 132 LYS A CA 1
ATOM 1024 C C . LYS A 1 132 ? 6.427 0.017 28.130 1.00 39.66 132 LYS A C 1
ATOM 1026 O O . LYS A 1 132 ? 7.035 0.887 27.513 1.00 39.66 132 LYS A O 1
ATOM 1031 N N . THR A 1 133 ? 6.008 0.198 29.377 1.00 43.69 133 THR A N 1
ATOM 1032 C CA . THR A 1 133 ? 6.634 1.176 30.259 1.00 43.69 133 THR A CA 1
ATOM 1033 C C . THR A 1 133 ? 8.065 0.701 30.462 1.00 43.69 133 THR A C 1
ATOM 1035 O O . THR A 1 133 ? 8.321 -0.255 31.195 1.00 43.69 133 THR A O 1
ATOM 1038 N N . THR A 1 134 ? 8.996 1.316 29.741 1.00 43.75 134 THR A N 1
ATOM 1039 C CA . THR A 1 134 ? 10.415 1.252 30.066 1.00 43.75 134 THR A CA 1
ATOM 1040 C C . THR A 1 134 ? 10.561 1.637 31.536 1.00 43.75 134 THR A C 1
ATOM 1042 O O . THR A 1 134 ? 10.194 2.742 31.921 1.00 43.75 134 THR A O 1
ATOM 1045 N N . GLU A 1 135 ? 11.044 0.687 32.333 1.00 46.78 135 GLU A N 1
ATOM 1046 C CA . GLU A 1 135 ? 11.480 0.859 33.722 1.00 46.78 135 GLU A CA 1
ATOM 1047 C C . GLU A 1 135 ? 10.367 1.057 34.775 1.00 46.78 135 GLU A C 1
ATOM 1049 O O . GLU A 1 135 ? 9.915 2.155 35.091 1.00 46.78 135 GLU A O 1
ATOM 1054 N N . GLY A 1 136 ? 9.977 -0.058 35.404 1.00 50.12 136 GLY A N 1
ATOM 1055 C CA . GLY A 1 136 ? 9.715 -0.101 36.849 1.00 50.12 136 GLY A CA 1
ATOM 1056 C C . GLY A 1 136 ? 8.469 0.595 37.407 1.00 50.12 136 GLY A C 1
ATOM 1057 O O . GLY A 1 136 ? 8.402 0.769 38.620 1.00 50.12 136 GLY A O 1
ATOM 1058 N N . ARG A 1 137 ? 7.475 0.981 36.598 1.00 45.69 137 ARG A N 1
ATOM 1059 C CA . ARG A 1 137 ? 6.220 1.568 37.112 1.00 45.69 137 ARG A CA 1
ATOM 1060 C C . ARG A 1 137 ? 5.041 0.613 36.965 1.00 45.69 137 ARG A C 1
ATOM 1062 O O . ARG A 1 137 ? 4.604 0.320 35.858 1.00 45.69 137 ARG A O 1
ATOM 1069 N N . GLN A 1 138 ? 4.504 0.162 38.098 1.00 48.50 138 GLN A N 1
ATOM 1070 C CA . GLN A 1 138 ? 3.208 -0.512 38.165 1.00 48.50 138 GLN A CA 1
ATOM 1071 C C . GLN A 1 138 ? 2.093 0.497 37.858 1.00 48.50 138 GLN A C 1
ATOM 1073 O O . GLN A 1 138 ? 1.968 1.522 38.528 1.00 48.50 138 GLN A O 1
ATOM 1078 N N . ALA A 1 139 ? 1.271 0.210 36.849 1.00 46.72 139 ALA A N 1
ATOM 1079 C CA . ALA A 1 139 ? 0.049 0.958 36.583 1.00 46.72 139 ALA A CA 1
ATOM 1080 C C . ALA A 1 139 ? -1.022 0.532 37.602 1.00 46.72 139 ALA A C 1
ATOM 1082 O O . ALA A 1 139 ? -1.731 -0.446 37.394 1.00 46.72 139 ALA A O 1
ATOM 1083 N N . SER A 1 140 ? -1.118 1.235 38.731 1.00 45.75 140 SER A N 1
ATOM 1084 C CA . SER A 1 140 ? -2.019 0.876 39.837 1.00 45.75 140 SER A CA 1
ATOM 1085 C C . SER A 1 140 ? -3.443 1.430 39.713 1.00 45.75 140 SER A C 1
ATOM 1087 O O . SER A 1 140 ? -4.205 1.366 40.672 1.00 45.75 140 SER A O 1
ATOM 1089 N N . ASN A 1 141 ? -3.849 1.970 38.560 1.00 43.06 141 ASN A N 1
ATOM 1090 C CA . ASN A 1 141 ? -5.230 2.422 38.393 1.00 43.06 141 ASN A CA 1
ATOM 1091 C C . ASN A 1 141 ? -5.697 2.363 36.934 1.00 43.06 141 ASN A C 1
ATOM 1093 O O . ASN A 1 141 ? -5.466 3.283 36.152 1.00 43.06 141 ASN A O 1
ATOM 1097 N N . CYS A 1 142 ? -6.403 1.286 36.583 1.00 44.31 142 CYS A N 1
ATOM 1098 C CA . CYS A 1 142 ? -7.243 1.214 35.385 1.00 44.31 142 CYS A CA 1
ATOM 1099 C C . CYS A 1 142 ? -8.632 1.785 35.702 1.00 44.31 142 CYS A C 1
ATOM 1101 O O . CYS A 1 142 ? -9.638 1.084 35.634 1.00 44.31 142 CYS A O 1
ATOM 1103 N N . MET A 1 143 ? -8.701 3.059 36.095 1.00 40.59 143 MET A N 1
ATOM 1104 C CA . MET A 1 143 ? -9.979 3.761 36.190 1.00 40.59 143 MET A CA 1
ATOM 1105 C C . MET A 1 143 ? -10.113 4.732 35.020 1.00 40.59 143 MET A C 1
ATOM 1107 O O . MET A 1 143 ? -9.350 5.683 34.871 1.00 40.59 143 MET A O 1
ATOM 1111 N N . SER A 1 144 ? -11.138 4.472 34.213 1.00 42.47 144 SER A N 1
ATOM 1112 C CA . SER A 1 144 ? -11.509 5.116 32.951 1.00 42.47 144 SER A CA 1
ATOM 1113 C C . SER A 1 144 ? -10.882 4.494 31.701 1.00 42.47 144 SER A C 1
ATOM 1115 O O . SER A 1 144 ? -9.686 4.259 31.596 1.00 42.47 144 SER A O 1
ATOM 1117 N N . TRP A 1 145 ? -11.752 4.255 30.722 1.00 46.72 145 TRP A N 1
ATOM 1118 C CA . TRP A 1 145 ? -11.547 3.620 29.417 1.00 46.72 145 TRP A CA 1
ATOM 1119 C C . TRP A 1 145 ? -10.641 4.414 28.458 1.00 46.72 145 TRP A C 1
ATOM 1121 O O . TRP A 1 145 ? -10.697 4.281 27.236 1.00 46.72 145 TRP A O 1
ATOM 1131 N N . ARG A 1 146 ? -9.796 5.278 29.014 1.00 43.88 146 ARG A N 1
ATOM 1132 C CA . ARG A 1 146 ? -8.670 5.904 28.349 1.00 43.88 146 ARG A CA 1
ATOM 1133 C C . ARG A 1 146 ? -7.446 5.496 29.148 1.00 43.88 146 ARG A C 1
ATOM 1135 O O . ARG A 1 146 ? -7.331 5.871 30.310 1.00 43.88 146 ARG A O 1
ATOM 1142 N N . CYS A 1 147 ? -6.476 4.856 28.504 1.00 41.78 147 CYS A N 1
ATOM 1143 C CA . CYS A 1 147 ? -5.087 4.993 28.931 1.00 41.78 147 CYS A CA 1
ATOM 1144 C C . CYS A 1 147 ? -4.675 6.464 28.737 1.00 41.78 147 CYS A C 1
ATOM 1146 O O . CYS A 1 147 ? -3.882 6.799 27.863 1.00 41.78 147 CYS A O 1
ATOM 1148 N N . GLN A 1 148 ? -5.247 7.381 29.520 1.00 42.28 148 GLN A N 1
ATOM 1149 C CA . GLN A 1 148 ? -4.514 8.573 29.874 1.00 42.28 148 GLN A CA 1
ATOM 1150 C C . GLN A 1 148 ? -3.365 8.046 30.710 1.00 42.28 148 GLN A C 1
ATOM 1152 O O . GLN A 1 148 ? -3.576 7.455 31.767 1.00 42.28 148 GLN A O 1
ATOM 1157 N N . VAL A 1 149 ? -2.153 8.203 30.188 1.00 41.44 149 VAL A N 1
ATOM 1158 C CA . VAL A 1 149 ? -0.936 8.101 30.979 1.00 41.44 149 VAL A CA 1
ATOM 1159 C C . VAL A 1 149 ? -1.062 9.184 32.048 1.00 41.44 149 VAL A C 1
ATOM 1161 O O . VAL A 1 149 ? -0.621 10.315 31.871 1.00 41.44 149 VAL A O 1
ATOM 1164 N N . LEU A 1 150 ? -1.765 8.872 33.135 1.00 43.34 150 LEU A N 1
ATOM 1165 C CA . LEU A 1 150 ? -1.706 9.641 34.356 1.00 43.34 150 LEU A CA 1
ATOM 1166 C C . LEU A 1 150 ? -0.275 9.444 34.825 1.00 43.34 150 LEU A C 1
ATOM 1168 O O . LEU A 1 150 ? 0.099 8.393 35.342 1.00 43.34 150 LEU A O 1
ATOM 1172 N N . THR A 1 151 ? 0.559 10.442 34.552 1.00 44.53 151 THR A N 1
ATOM 1173 C CA . THR A 1 151 ? 1.862 10.590 35.180 1.00 44.53 151 THR A CA 1
ATOM 1174 C C . THR A 1 151 ? 1.614 10.721 36.679 1.00 44.53 151 THR A C 1
ATOM 1176 O O . THR A 1 151 ? 1.454 11.823 37.207 1.00 44.53 151 THR A O 1
ATOM 1179 N N . CYS A 1 152 ? 1.497 9.589 37.367 1.00 37.53 152 CYS A N 1
ATOM 1180 C CA . CYS A 1 152 ? 1.424 9.567 38.810 1.00 37.53 152 CYS A CA 1
ATOM 1181 C C . CYS A 1 152 ? 2.790 9.975 39.358 1.00 37.53 152 CYS A C 1
ATOM 1183 O O . CYS A 1 152 ? 3.836 9.434 38.995 1.00 37.53 152 CYS A O 1
ATOM 1185 N N . LYS A 1 153 ? 2.703 11.019 40.181 1.00 44.53 153 LYS A N 1
ATOM 1186 C CA . LYS A 1 153 ? 3.728 11.656 40.993 1.00 44.53 153 LYS A CA 1
ATOM 1187 C C . LYS A 1 153 ? 4.721 10.655 41.575 1.00 44.53 153 LYS A C 1
ATOM 11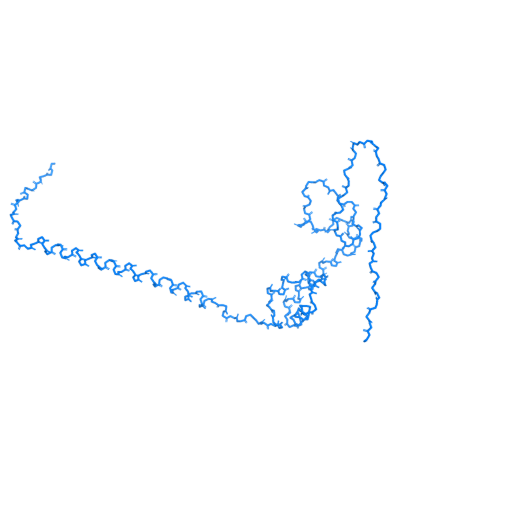89 O O . LYS A 1 153 ? 4.327 9.620 42.102 1.00 44.53 153 LYS A O 1
ATOM 1194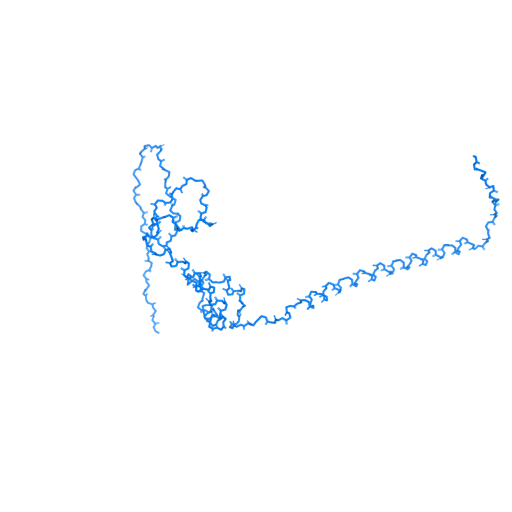 N N . ALA A 1 154 ? 5.989 11.055 41.542 1.00 36.88 154 ALA A N 1
ATOM 1195 C CA . ALA A 1 154 ? 7.047 10.472 42.347 1.00 36.88 154 ALA A CA 1
ATOM 1196 C C . ALA A 1 154 ? 6.603 10.393 43.816 1.00 36.88 154 ALA A C 1
ATOM 1198 O O . ALA A 1 154 ? 6.225 11.402 44.416 1.00 36.88 154 ALA A O 1
ATOM 1199 N N . SER A 1 155 ? 6.623 9.186 44.367 1.00 43.69 155 SER A N 1
ATOM 1200 C CA . SER A 1 155 ? 6.510 8.950 45.797 1.00 43.69 155 SER A CA 1
ATOM 1201 C C . SER A 1 155 ? 7.850 9.248 46.472 1.00 43.69 155 SER A C 1
ATOM 1203 O O . SER A 1 155 ? 8.874 8.681 46.105 1.00 43.69 155 SER A O 1
ATOM 1205 N N . GLU A 1 156 ? 7.770 10.129 47.469 1.00 47.34 156 GLU A N 1
ATOM 1206 C CA . GLU A 1 156 ? 8.542 10.129 48.717 1.00 47.34 156 GLU A CA 1
ATOM 1207 C C . GLU A 1 156 ? 10.060 10.326 48.651 1.00 47.34 156 GLU A C 1
ATOM 1209 O O . GLU A 1 156 ? 10.837 9.392 48.792 1.00 47.34 156 GLU A O 1
ATOM 1214 N N . ALA A 1 157 ? 10.463 11.598 48.615 1.00 47.16 157 ALA A N 1
ATOM 1215 C CA . ALA A 1 157 ? 11.338 12.167 49.644 1.00 47.16 157 ALA A CA 1
ATOM 1216 C C . ALA A 1 157 ? 11.411 13.691 49.470 1.00 47.16 157 ALA A C 1
ATOM 1218 O O . ALA A 1 157 ? 12.401 14.197 48.970 1.00 47.16 157 ALA A O 1
ATOM 1219 N N . ASP A 1 158 ? 10.353 14.427 49.820 1.00 40.66 158 ASP A N 1
ATOM 1220 C CA . ASP A 1 158 ? 10.546 15.686 50.545 1.00 40.66 158 ASP A CA 1
ATOM 1221 C C . ASP A 1 158 ? 9.232 16.286 51.043 1.00 40.66 158 ASP A C 1
ATOM 1223 O O . ASP A 1 158 ? 8.167 16.211 50.427 1.00 40.66 158 ASP A O 1
ATOM 1227 N N . LYS A 1 159 ? 9.330 16.827 52.252 1.00 54.06 159 LYS A N 1
ATOM 1228 C CA . LYS A 1 159 ? 8.242 17.340 53.075 1.00 54.06 159 LYS A CA 1
ATOM 1229 C C . LYS A 1 159 ? 7.619 18.598 52.447 1.00 54.06 159 LYS A C 1
ATOM 1231 O O . LYS A 1 159 ? 8.320 19.464 51.947 1.00 54.06 159 LYS A O 1
ATOM 1236 N N . PHE A 1 160 ? 6.303 18.739 52.632 1.00 46.81 160 PHE A N 1
ATOM 1237 C CA . PHE A 1 160 ? 5.525 19.984 52.515 1.00 46.81 160 PHE A CA 1
ATOM 1238 C C . PHE A 1 160 ? 5.279 20.573 51.108 1.00 46.81 160 PHE A C 1
ATOM 1240 O O . PHE A 1 160 ? 5.994 21.450 50.635 1.00 46.81 160 PHE A O 1
ATOM 1247 N N . SER A 1 161 ? 4.113 20.253 50.529 1.00 40.72 161 SER A N 1
ATOM 1248 C CA . SER A 1 161 ? 3.146 21.279 50.083 1.00 40.72 161 SER A CA 1
ATOM 1249 C C . SER A 1 161 ? 1.794 20.665 49.680 1.00 40.72 161 SER A C 1
ATOM 1251 O O . SER A 1 161 ? 1.763 19.728 48.881 1.00 40.72 161 SER A O 1
ATOM 1253 N N . PRO A 1 162 ? 0.654 21.185 50.176 1.00 45.38 162 PRO A N 1
ATOM 1254 C CA . PRO A 1 162 ? -0.663 20.752 49.730 1.00 45.38 162 PRO A CA 1
ATOM 1255 C C . PRO A 1 162 ? -0.946 21.316 48.332 1.00 45.38 162 PRO A C 1
ATOM 1257 O O . PRO A 1 162 ? -0.991 22.531 48.132 1.00 45.38 162 PRO A O 1
ATOM 1260 N N . CYS A 1 163 ? -1.177 20.440 47.352 1.00 39.88 163 CYS A N 1
ATOM 1261 C CA . CYS A 1 163 ? -1.719 20.848 46.059 1.00 39.88 163 CYS A CA 1
ATOM 1262 C C . CYS A 1 163 ? -3.146 21.386 46.263 1.00 39.88 163 CYS A C 1
ATOM 1264 O O . CYS A 1 163 ? -4.112 20.626 46.285 1.00 39.88 163 CYS A O 1
ATOM 1266 N N . ARG A 1 164 ? -3.276 22.710 46.405 1.00 41.66 164 ARG A N 1
ATOM 1267 C CA . ARG A 1 164 ? -4.535 23.432 46.190 1.00 41.66 164 ARG A CA 1
ATOM 1268 C C . ARG A 1 164 ? -4.971 23.232 44.743 1.00 41.66 164 ARG A C 1
ATOM 1270 O O . ARG A 1 164 ? -4.209 23.516 43.822 1.00 41.66 164 ARG A O 1
ATOM 1277 N N . GLY A 1 165 ? -6.206 22.776 44.566 1.00 53.41 165 GLY A N 1
ATOM 1278 C CA . GLY A 1 165 ? -6.854 22.691 43.266 1.00 53.41 165 GLY A CA 1
ATOM 1279 C C . GLY A 1 165 ? -6.963 24.049 42.574 1.00 53.41 165 GLY A C 1
ATOM 1280 O O . GLY A 1 165 ? -7.069 25.094 43.223 1.00 53.41 165 GLY A O 1
ATOM 1281 N N . ARG A 1 166 ? -6.961 24.021 41.240 1.00 45.53 166 ARG A N 1
ATOM 1282 C CA . ARG A 1 166 ? -7.428 25.127 40.404 1.00 45.53 166 ARG A CA 1
ATOM 1283 C C . ARG A 1 166 ? -7.698 24.627 38.985 1.00 45.53 166 ARG A C 1
ATOM 1285 O O . ARG A 1 166 ? -6.793 24.101 38.353 1.00 45.53 166 ARG A O 1
ATOM 1292 N N . GLY A 1 167 ? -8.911 24.871 38.490 1.00 40.53 167 GLY A N 1
ATOM 1293 C CA . GLY A 1 167 ? -9.173 24.957 37.053 1.00 40.53 167 GLY A CA 1
ATOM 1294 C C . GLY A 1 167 ? -10.188 23.965 36.501 1.00 40.53 167 GLY A C 1
ATOM 1295 O O . GLY A 1 167 ? -9.837 23.088 35.725 1.00 40.53 167 GLY A O 1
ATOM 1296 N N . THR A 1 168 ? -11.460 24.163 36.836 1.00 51.19 168 THR A N 1
ATOM 1297 C CA . THR A 1 168 ? -12.574 23.837 35.940 1.00 51.19 168 THR A CA 1
ATOM 1298 C C . THR A 1 168 ? -12.392 24.619 34.634 1.00 51.19 168 THR A C 1
ATOM 1300 O O . THR A 1 168 ? -12.582 25.835 34.620 1.00 51.19 168 THR A O 1
ATOM 1303 N N . SER A 1 169 ? -11.995 23.964 33.542 1.00 48.06 169 SER A N 1
ATOM 1304 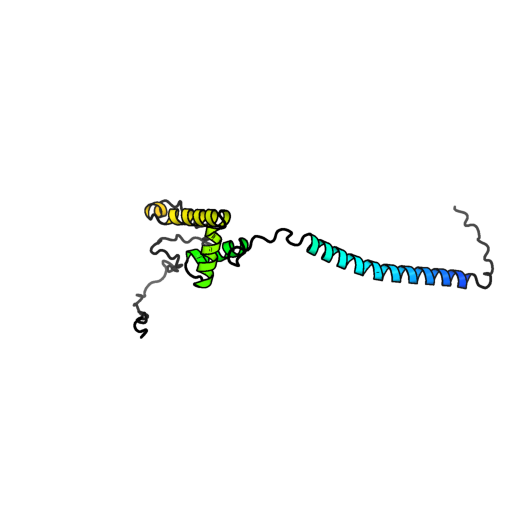C CA . SER A 1 169 ? -12.125 24.547 32.203 1.00 48.06 169 SER A CA 1
ATOM 1305 C C . SER A 1 169 ? -13.479 24.156 31.624 1.00 48.06 169 SER A C 1
ATOM 1307 O O . SER A 1 169 ? -13.775 22.978 31.433 1.00 48.06 169 SER A O 1
ATOM 1309 N N . ASN A 1 170 ? -14.280 25.195 31.409 1.00 47.41 170 ASN A N 1
ATOM 1310 C CA . ASN A 1 170 ? -15.634 25.202 30.883 1.00 47.41 170 ASN A CA 1
ATOM 1311 C C . ASN A 1 170 ? -15.798 24.327 29.634 1.00 47.41 170 ASN A C 1
ATOM 1313 O O . ASN A 1 170 ? -15.073 24.481 28.650 1.00 47.41 170 ASN A O 1
ATOM 1317 N N . LEU A 1 171 ? -16.807 23.459 29.678 1.00 52.16 171 LEU A N 1
ATOM 1318 C CA . LEU A 1 171 ? -17.472 22.926 28.496 1.00 52.16 171 LEU A CA 1
ATOM 1319 C C . LEU A 1 171 ? -18.262 24.086 27.859 1.00 52.16 171 LEU A C 1
ATOM 1321 O O . LEU A 1 171 ? -19.055 24.704 28.572 1.00 52.16 171 LEU A O 1
ATOM 1325 N N . PRO A 1 172 ? -18.076 24.422 26.572 1.00 57.34 172 PRO A N 1
ATOM 1326 C CA . PRO A 1 172 ? -19.014 25.290 25.884 1.00 57.34 172 PRO A CA 1
ATOM 1327 C C . PRO A 1 172 ? -20.326 24.537 25.648 1.00 57.34 172 PRO A C 1
ATOM 1329 O O . PRO A 1 172 ? -20.346 23.430 25.105 1.00 57.34 172 PRO A O 1
ATOM 1332 N N . ASP A 1 173 ? -21.394 25.181 26.100 1.00 50.41 173 ASP A N 1
ATOM 1333 C CA . ASP A 1 173 ? -22.790 24.837 25.885 1.00 50.41 173 ASP A CA 1
ATOM 1334 C C . ASP A 1 173 ? -23.081 24.741 24.381 1.00 50.41 173 ASP A C 1
ATOM 1336 O O . ASP A 1 173 ? -22.697 25.618 23.600 1.00 50.41 173 ASP A O 1
ATOM 1340 N N . ARG A 1 174 ? -23.704 23.641 23.961 1.00 61.16 174 ARG A N 1
ATOM 1341 C CA . ARG A 1 174 ? -23.999 23.342 22.557 1.00 61.16 174 ARG A CA 1
ATOM 1342 C C . ARG A 1 174 ? -25.505 23.419 22.362 1.00 61.16 174 ARG A C 1
ATOM 1344 O O . ARG A 1 174 ? -26.148 22.396 22.165 1.00 61.16 174 ARG A O 1
ATOM 1351 N N . ASP A 1 175 ? -26.019 24.642 22.375 1.00 65.50 175 ASP A N 1
ATOM 1352 C CA . ASP A 1 175 ? -27.371 24.971 21.935 1.00 65.50 175 ASP A CA 1
ATOM 1353 C C . ASP A 1 175 ? -27.339 26.047 20.840 1.00 65.50 175 ASP A C 1
ATOM 1355 O O . ASP A 1 175 ? -26.528 26.969 20.880 1.00 65.50 175 ASP A O 1
ATOM 1359 N N . GLN A 1 176 ? -28.277 25.911 19.893 1.00 60.09 176 GLN A N 1
ATOM 1360 C CA . GLN A 1 176 ? -28.639 26.794 18.766 1.00 60.09 176 GLN A CA 1
ATOM 1361 C C . GLN A 1 176 ? -28.015 26.491 17.389 1.00 60.09 176 GLN A C 1
ATOM 1363 O O . GLN A 1 176 ? -27.08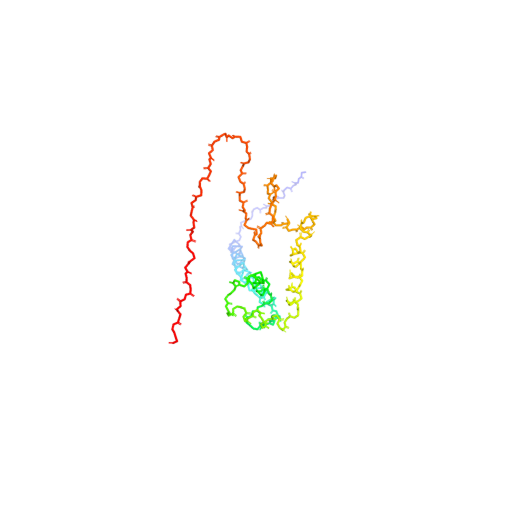1 27.137 16.924 1.00 60.09 176 GLN A O 1
ATOM 1368 N N . GLN A 1 177 ? -28.669 25.580 16.657 1.00 56.91 177 GLN A N 1
ATOM 1369 C CA . GLN A 1 177 ? -28.913 25.765 15.221 1.00 56.91 177 GLN A CA 1
ATOM 1370 C C . GLN A 1 177 ? -30.391 26.145 15.024 1.00 56.91 177 GLN A C 1
ATOM 1372 O O . GLN A 1 177 ? -31.254 25.353 15.405 1.00 56.91 177 GLN A O 1
ATOM 1377 N N . PRO A 1 178 ? -30.711 27.317 14.448 1.00 68.50 178 PRO A N 1
ATOM 1378 C CA . PRO A 1 178 ? -32.026 27.564 13.873 1.00 68.50 178 PRO A CA 1
ATOM 1379 C C . PRO A 1 178 ? -32.160 26.875 12.503 1.00 68.50 178 PRO A C 1
ATOM 1381 O O . PRO A 1 178 ? -31.172 26.701 11.785 1.00 68.50 178 PRO A O 1
ATOM 1384 N N . LEU A 1 179 ? -33.399 26.465 12.215 1.00 67.62 179 LEU A N 1
ATOM 1385 C CA . LEU A 1 179 ? -33.901 25.919 10.947 1.00 67.62 179 LEU A CA 1
ATOM 1386 C C . LEU A 1 179 ? -33.727 26.889 9.773 1.00 67.62 179 LEU A C 1
ATOM 1388 O O . LEU A 1 179 ? -33.911 28.108 9.992 1.00 67.62 179 LEU A O 1
#

pLDDT: mean 71.25, std 20.09, range [36.88, 97.56]

Radius of gyration: 38.58 Å; chains: 1; bounding box: 103×48×99 Å

Organism: NCBI:txid314230

Secondary structure (DSSP, 8-state):
---------PPPPTTHHHHHHHHHHHHHHHHHHHHHHHHHHHHHHHHHHHHHSS-SS----BTTB-HHHHHHHHHHHHTT-S-HHHHHHHHHHHHH-HHHHHHHHHHHHHHHTTS-HHHHTTT---GGGT---SSS-------SSS---------SS-----------PPPPP------